Protein AF-A0A848B2A8-F1 (afdb_monomer)

Organism: NCBI:txid172901

pLDDT: mean 92.12, std 5.04, range [66.31, 96.88]

Secondary structure (DSSP, 8-state):
-PPEEEEEEEEEE-TT---EEEEEEEEEESSS-HHHHHHHHHHHSTTSEEEEEEEEE-

Radius of gyration: 11.75 Å; Cα contacts (8 Å, |Δi|>4): 108; chains: 1; bounding box: 26×15×37 Å

Nearest PDB structures (foldseek):
  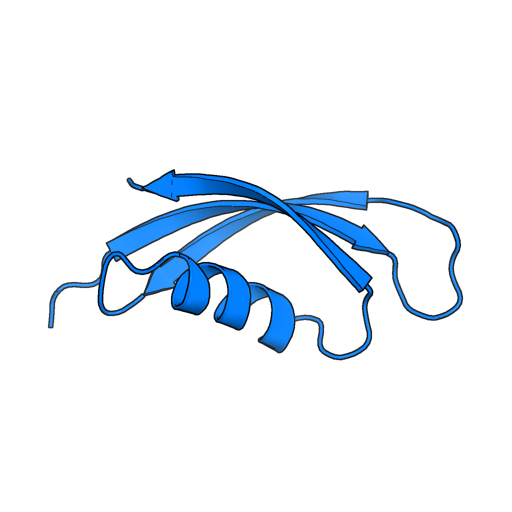2qsd-assembly2_G  TM=7.227E-01  e=6.083E-01  Idiomarina loihiensis
  2qsd-assembly1_A  TM=7.212E-01  e=8.765E-01  Idiomarina loihiensis
  2qsd-assembly3_D  TM=7.182E-01  e=9.900E-01  Idiomarina loihiensis
  2qsd-assembly3_E  TM=7.200E-01  e=1.516E+00  Idiomarina loihiensis
  8v87-assembly1_S  TM=6.385E-01  e=2.321E+00  Saccharomyces cerevisiae BY4741

Sequence (58 aa):
MAQYQALVEYKRIAKGTTSVHNMKEFVYVGMKNVQLAKGKIKSKYPNDKIMFVNVTWK

Structure (mmCIF, N/CA/C/O backbone):
data_AF-A0A848B2A8-F1
#
_entry.id   AF-A0A848B2A8-F1
#
loop_
_atom_site.group_PDB
_atom_site.id
_atom_site.type_symbol
_atom_site.label_atom_id
_atom_site.label_alt_id
_atom_site.label_comp_id
_atom_site.label_asym_id
_atom_site.label_entity_id
_atom_site.label_seq_id
_atom_site.pdbx_PDB_ins_code
_atom_site.Cartn_x
_atom_site.Cartn_y
_atom_site.Cartn_z
_atom_site.occupancy
_atom_site.B_iso_or_equiv
_atom_site.auth_seq_id
_atom_site.auth_comp_id
_atom_site.auth_asym_id
_atom_site.auth_atom_id
_atom_site.pdbx_PDB_model_num
ATOM 1 N N . MET A 1 1 ? 6.650 -7.395 -20.964 1.00 66.31 1 MET A N 1
ATOM 2 C CA . MET A 1 1 ? 6.084 -6.108 -20.495 1.00 66.31 1 MET A CA 1
ATOM 3 C C . MET A 1 1 ? 6.882 -5.664 -19.283 1.00 66.31 1 MET A C 1
ATOM 5 O O . MET A 1 1 ? 7.085 -6.488 -18.400 1.00 66.31 1 MET A O 1
ATOM 9 N N . ALA A 1 2 ? 7.386 -4.429 -19.259 1.00 79.94 2 ALA A N 1
ATOM 10 C CA . ALA A 1 2 ? 8.156 -3.932 -18.119 1.00 79.94 2 ALA A CA 1
ATOM 11 C C . ALA A 1 2 ? 7.278 -3.915 -16.856 1.00 79.94 2 ALA A C 1
ATOM 13 O O . ALA A 1 2 ? 6.132 -3.468 -16.901 1.00 79.94 2 ALA A O 1
ATOM 14 N N . GLN A 1 3 ? 7.798 -4.428 -15.742 1.00 84.62 3 GLN A N 1
ATOM 15 C CA . GLN A 1 3 ? 7.160 -4.297 -14.437 1.00 84.62 3 GLN A CA 1
ATOM 16 C C . GLN A 1 3 ? 7.898 -3.225 -13.645 1.00 84.62 3 GLN A C 1
ATOM 18 O O . GLN A 1 3 ? 9.119 -3.261 -13.529 1.00 84.62 3 GLN A O 1
ATOM 23 N N . TYR A 1 4 ? 7.146 -2.274 -13.106 1.00 91.38 4 TYR A N 1
ATOM 24 C CA . TYR A 1 4 ? 7.666 -1.210 -12.260 1.00 91.38 4 TYR A CA 1
ATOM 25 C C . TYR A 1 4 ? 7.401 -1.559 -10.808 1.00 91.38 4 TYR A C 1
ATOM 27 O O . TYR A 1 4 ? 6.278 -1.926 -10.450 1.00 91.38 4 TYR A O 1
ATOM 35 N N . GLN A 1 5 ? 8.429 -1.425 -9.977 1.00 93.06 5 GLN A N 1
ATOM 36 C CA . GLN A 1 5 ? 8.320 -1.628 -8.545 1.00 93.06 5 GLN A CA 1
ATOM 37 C C . GLN A 1 5 ? 8.003 -0.291 -7.865 1.00 93.06 5 GLN A C 1
ATOM 39 O O . GLN A 1 5 ? 8.648 0.727 -8.114 1.00 93.06 5 GLN A O 1
ATOM 44 N N . ALA A 1 6 ? 7.005 -0.286 -6.988 1.00 94.62 6 ALA A N 1
ATOM 45 C CA . ALA A 1 6 ? 6.702 0.831 -6.106 1.00 94.62 6 ALA A CA 1
ATOM 46 C C . ALA A 1 6 ? 6.721 0.366 -4.655 1.00 94.62 6 ALA A C 1
ATOM 48 O O . ALA A 1 6 ? 6.107 -0.636 -4.305 1.00 94.62 6 ALA A O 1
ATOM 49 N N . LEU A 1 7 ? 7.391 1.123 -3.801 1.00 96.06 7 LEU A N 1
ATOM 50 C CA . LEU A 1 7 ? 7.294 1.025 -2.357 1.00 96.06 7 LEU A CA 1
ATOM 51 C C . LEU A 1 7 ? 6.119 1.886 -1.889 1.00 96.06 7 LEU A C 1
ATOM 53 O O . LEU A 1 7 ? 6.142 3.105 -2.049 1.00 96.06 7 LEU A O 1
ATOM 57 N N . VAL A 1 8 ? 5.093 1.256 -1.329 1.00 96.06 8 VAL A N 1
ATOM 58 C CA . VAL A 1 8 ? 3.881 1.921 -0.847 1.00 96.06 8 VAL A CA 1
ATOM 59 C C . VAL A 1 8 ? 3.856 1.882 0.672 1.00 96.06 8 VAL A C 1
ATOM 61 O O . VAL A 1 8 ? 3.845 0.814 1.282 1.00 96.06 8 VAL A O 1
ATOM 64 N N . GLU A 1 9 ? 3.808 3.059 1.277 1.00 96.88 9 GLU A N 1
ATOM 65 C CA . GLU A 1 9 ? 3.655 3.253 2.714 1.00 96.88 9 GLU A CA 1
ATOM 66 C C . GLU A 1 9 ? 2.216 3.683 2.998 1.00 96.88 9 GLU A C 1
ATOM 68 O O . GLU A 1 9 ? 1.688 4.612 2.377 1.00 96.88 9 GLU A O 1
ATOM 73 N N . TYR A 1 10 ? 1.546 2.984 3.908 1.00 96.38 10 TYR A N 1
ATOM 74 C CA . TYR A 1 10 ? 0.139 3.217 4.218 1.00 96.38 10 TYR A CA 1
ATOM 75 C C . TYR A 1 10 ? -0.180 2.841 5.660 1.00 96.38 10 TYR A C 1
ATOM 77 O O . TYR A 1 10 ? 0.478 2.007 6.267 1.00 96.38 10 TYR A O 1
ATOM 85 N N . LYS A 1 11 ? -1.226 3.444 6.212 1.00 95.44 11 LYS A N 1
ATOM 86 C CA . LYS A 1 11 ? -1.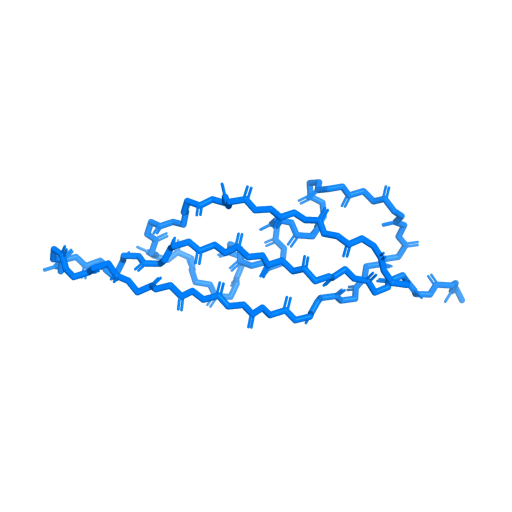828 3.029 7.473 1.00 95.44 11 LYS A CA 1
ATOM 87 C C . LYS A 1 11 ? -3.019 2.130 7.179 1.00 95.44 11 LYS A C 1
ATOM 89 O O . LYS A 1 11 ? -3.862 2.477 6.350 1.00 95.44 11 LYS A O 1
ATOM 94 N N . ARG A 1 12 ? -3.079 0.980 7.841 1.00 94.69 12 ARG A N 1
ATOM 95 C CA . ARG A 1 12 ? -4.169 0.007 7.751 1.00 94.69 12 ARG A CA 1
ATOM 96 C C . ARG A 1 12 ? -4.968 0.028 9.046 1.00 94.69 12 ARG A C 1
ATOM 98 O O . ARG A 1 12 ? -4.388 -0.066 10.124 1.00 94.69 12 ARG A O 1
ATOM 105 N N . ILE A 1 13 ? -6.285 0.119 8.921 1.00 93.50 13 ILE A N 1
ATOM 106 C CA . ILE A 1 13 ? -7.231 0.014 10.033 1.00 93.50 13 ILE A CA 1
ATOM 107 C C . ILE A 1 13 ? -8.181 -1.127 9.686 1.00 93.50 13 ILE A C 1
ATOM 109 O O . ILE A 1 13 ? -8.939 -1.021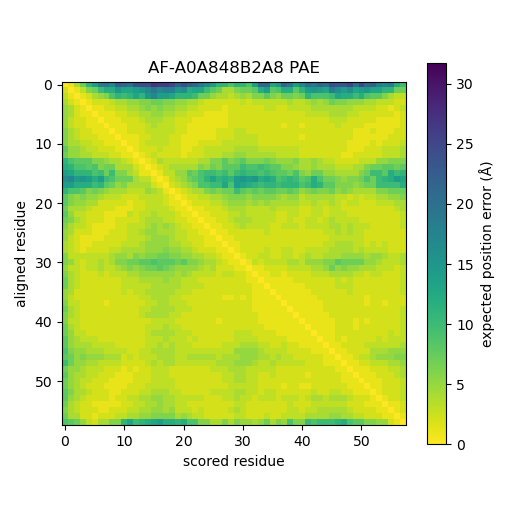 8.715 1.00 93.50 13 ILE A O 1
ATOM 113 N N . ALA A 1 14 ? -8.098 -2.229 10.429 1.00 89.44 14 ALA A N 1
ATOM 114 C CA . ALA A 1 14 ? -8.933 -3.394 10.166 1.00 89.44 14 ALA A CA 1
ATOM 115 C C . ALA A 1 14 ? -10.393 -3.097 10.526 1.00 89.44 14 ALA A C 1
ATOM 117 O O . ALA A 1 14 ? -10.671 -2.388 11.500 1.00 89.44 14 ALA A O 1
ATOM 118 N N . LYS A 1 15 ? -11.337 -3.632 9.746 1.00 86.69 15 LYS A N 1
ATOM 119 C CA . LYS A 1 15 ? -12.771 -3.411 9.983 1.00 86.69 15 LYS A CA 1
ATOM 120 C C . LYS A 1 15 ? -13.166 -3.796 11.413 1.00 86.69 15 LYS A C 1
ATOM 122 O O . LYS A 1 15 ? -12.869 -4.896 11.863 1.00 86.69 15 LYS A O 1
ATOM 127 N N . GLY A 1 16 ? -13.862 -2.895 12.108 1.00 82.44 16 GLY A N 1
ATOM 128 C CA . GLY A 1 16 ? -14.308 -3.117 13.489 1.00 82.44 16 GLY A CA 1
ATOM 129 C C . GLY A 1 16 ? -13.222 -2.914 14.550 1.00 82.44 16 GLY A C 1
ATOM 130 O O . GLY A 1 16 ? -13.493 -3.121 15.726 1.00 82.44 16 GLY A O 1
ATOM 131 N N . THR A 1 17 ? -12.020 -2.480 14.159 1.00 83.88 17 THR A N 1
ATOM 132 C CA . THR A 1 17 ? -10.942 -2.126 15.091 1.00 83.88 17 THR A CA 1
ATOM 133 C C . THR A 1 17 ? -10.600 -0.645 14.992 1.00 83.88 17 THR A C 1
ATOM 135 O O . THR A 1 17 ? -10.687 -0.041 13.922 1.00 83.88 17 THR A O 1
ATOM 138 N N . THR A 1 18 ? -10.180 -0.057 16.110 1.00 84.44 18 THR A N 1
ATOM 139 C CA . THR A 1 18 ? -9.661 1.322 16.164 1.00 84.44 18 THR A CA 1
ATOM 140 C C . THR A 1 18 ? -8.138 1.366 16.001 1.00 84.44 18 THR A C 1
ATOM 142 O O . THR A 1 18 ? -7.554 2.440 15.871 1.00 84.44 18 THR A O 1
ATOM 145 N N . SER A 1 19 ? -7.484 0.202 16.005 1.00 86.88 19 SER A N 1
ATOM 146 C CA . SER A 1 19 ? -6.032 0.075 15.917 1.00 86.88 19 SER A CA 1
ATOM 147 C C . SER A 1 19 ? -5.525 0.453 14.530 1.00 86.88 19 SER A C 1
ATOM 149 O O . SER A 1 19 ? -5.987 -0.055 13.507 1.00 86.88 19 SER A O 1
ATOM 151 N N . VAL A 1 20 ? -4.541 1.350 14.504 1.00 92.31 20 VAL A N 1
ATOM 152 C CA . VAL A 1 20 ? -3.907 1.834 13.279 1.00 92.31 20 VAL A CA 1
ATOM 153 C C . VAL A 1 20 ? -2.533 1.191 13.147 1.00 92.31 20 VAL A C 1
ATOM 155 O O . VAL A 1 20 ? -1.658 1.409 13.981 1.00 92.31 20 VAL A O 1
ATOM 158 N N . HIS A 1 21 ? -2.320 0.436 12.072 1.00 92.62 21 HIS A N 1
ATOM 159 C CA . HIS A 1 21 ? -1.043 -0.213 11.787 1.00 92.62 21 HIS A CA 1
ATOM 160 C C . HIS A 1 21 ? -0.309 0.521 10.667 1.00 92.62 21 HIS A C 1
ATOM 162 O O . HIS A 1 21 ? -0.863 0.710 9.583 1.00 92.62 21 HIS A O 1
ATOM 168 N N . ASN A 1 22 ? 0.942 0.916 10.908 1.00 95.38 22 ASN A N 1
ATOM 169 C CA . ASN A 1 22 ? 1.815 1.447 9.863 1.00 95.38 22 ASN A CA 1
ATOM 170 C C . ASN A 1 22 ? 2.355 0.282 9.025 1.00 95.38 22 ASN A C 1
ATOM 172 O O . ASN A 1 22 ? 2.993 -0.623 9.555 1.00 95.38 22 ASN A O 1
ATOM 176 N N . 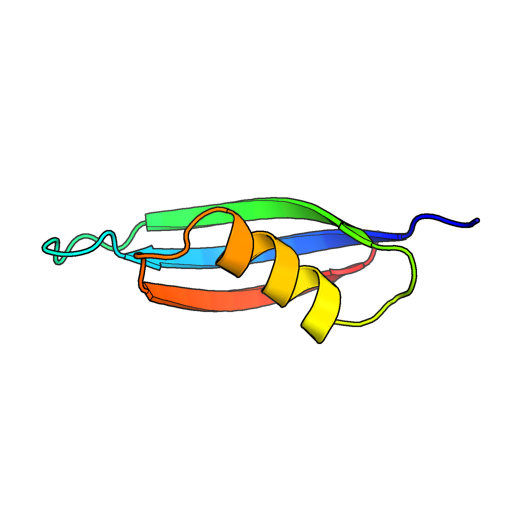MET A 1 23 ? 2.097 0.316 7.724 1.00 95.69 23 MET A N 1
ATOM 177 C CA . MET A 1 23 ? 2.444 -0.727 6.768 1.00 95.69 23 MET A CA 1
ATOM 178 C C . MET A 1 23 ? 3.339 -0.158 5.671 1.00 95.69 23 MET A C 1
ATOM 180 O O . MET A 1 23 ? 3.221 1.005 5.274 1.00 95.69 23 MET A O 1
ATOM 184 N N . LYS A 1 24 ? 4.221 -1.009 5.153 1.00 95.56 24 LYS A N 1
ATOM 185 C CA . LYS A 1 24 ? 5.140 -0.687 4.066 1.00 95.56 24 LYS A CA 1
ATOM 186 C C . LYS A 1 24 ? 5.309 -1.916 3.188 1.00 95.56 24 LYS A C 1
ATOM 188 O O . LYS A 1 24 ? 5.694 -2.970 3.681 1.00 95.56 24 LYS A O 1
ATOM 193 N N . GLU A 1 25 ? 4.981 -1.797 1.907 1.00 94.19 25 GLU A N 1
ATOM 194 C CA . GLU A 1 25 ? 4.915 -2.946 1.004 1.00 94.19 25 GLU A CA 1
ATOM 195 C C . GLU A 1 25 ? 5.406 -2.589 -0.400 1.00 94.19 25 GLU A C 1
ATOM 197 O O . GLU A 1 25 ? 5.132 -1.500 -0.903 1.00 94.19 25 GLU A O 1
ATOM 202 N N . PHE A 1 26 ? 6.121 -3.512 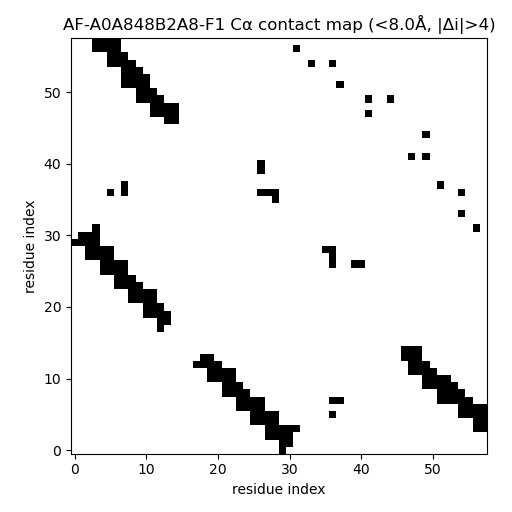-1.045 1.00 94.62 26 PHE A N 1
ATOM 203 C CA . PHE A 1 26 ? 6.481 -3.381 -2.454 1.00 94.62 26 PHE A CA 1
ATOM 204 C C . PHE A 1 26 ? 5.369 -3.944 -3.338 1.00 94.62 26 PHE A C 1
ATOM 206 O O . PHE A 1 26 ? 4.931 -5.077 -3.153 1.00 94.62 26 PHE A O 1
ATOM 213 N N . VAL A 1 27 ? 4.943 -3.174 -4.335 1.00 94.31 27 VAL A N 1
ATOM 214 C CA . VAL A 1 27 ? 3.972 -3.595 -5.345 1.00 94.31 27 VAL A CA 1
ATOM 215 C C . VAL A 1 27 ? 4.571 -3.478 -6.737 1.00 94.31 27 VAL A C 1
ATOM 217 O O . VAL A 1 27 ? 5.268 -2.517 -7.052 1.00 94.31 27 VAL A O 1
ATOM 220 N N . TYR A 1 28 ? 4.258 -4.453 -7.584 1.00 93.56 28 TYR A N 1
ATOM 221 C CA . TYR A 1 28 ? 4.662 -4.459 -8.987 1.00 93.56 28 TYR A CA 1
ATOM 222 C C . TYR A 1 28 ? 3.470 -4.118 -9.872 1.00 93.56 28 TYR A C 1
ATOM 224 O O . TYR A 1 28 ? 2.407 -4.739 -9.754 1.00 93.56 28 TYR A O 1
ATOM 232 N N . VAL A 1 29 ? 3.632 -3.145 -10.761 1.00 92.31 29 VAL A N 1
ATOM 233 C CA . VAL A 1 29 ? 2.588 -2.672 -11.680 1.00 92.31 29 VAL A CA 1
ATOM 234 C C . VAL A 1 29 ? 3.136 -2.552 -13.100 1.00 92.31 29 VAL A C 1
ATOM 236 O O . VAL A 1 29 ? 4.322 -2.313 -13.295 1.00 92.31 29 VAL A O 1
ATOM 239 N N . GLY A 1 30 ? 2.276 -2.723 -14.106 1.00 91.50 30 GLY A N 1
ATOM 240 C CA . GLY A 1 30 ? 2.686 -2.686 -15.518 1.00 91.50 30 GLY A CA 1
ATOM 241 C C . GLY A 1 30 ? 3.047 -1.292 -16.049 1.00 91.50 30 GLY A C 1
ATOM 242 O O . GLY A 1 30 ? 3.564 -1.175 -17.151 1.00 91.50 30 GLY A O 1
ATOM 243 N N . MET A 1 31 ? 2.783 -0.233 -15.279 1.00 91.81 31 MET A N 1
ATOM 244 C CA . MET A 1 31 ? 3.138 1.153 -15.605 1.00 91.81 31 MET A CA 1
ATOM 245 C C . MET A 1 31 ? 3.360 1.962 -14.324 1.00 91.81 31 MET A C 1
ATOM 247 O O . MET A 1 31 ? 2.751 1.645 -13.299 1.00 91.81 31 MET A O 1
ATOM 251 N N . LYS A 1 32 ? 4.176 3.026 -14.379 1.00 90.69 32 LYS A N 1
ATOM 252 C CA . LYS A 1 32 ? 4.380 3.966 -13.259 1.00 90.69 32 LYS A CA 1
ATOM 253 C C . LYS A 1 32 ? 3.128 4.812 -12.990 1.00 90.69 32 LYS A C 1
ATOM 255 O O . LYS A 1 32 ? 3.093 6.007 -13.257 1.00 90.69 32 LYS A O 1
ATOM 260 N N . ASN A 1 33 ? 2.082 4.181 -12.464 1.00 93.06 33 ASN A N 1
ATOM 261 C CA . ASN A 1 33 ? 0.822 4.818 -12.112 1.00 93.06 33 ASN A CA 1
ATOM 262 C C . ASN A 1 33 ? 0.501 4.595 -10.628 1.00 93.06 33 ASN A C 1
ATOM 264 O O . ASN A 1 33 ? 0.345 3.466 -10.156 1.00 93.06 33 ASN A O 1
ATOM 268 N N . VAL A 1 34 ? 0.367 5.700 -9.892 1.00 93.19 34 VAL A N 1
ATOM 269 C CA . VAL A 1 34 ? 0.093 5.700 -8.449 1.00 93.19 34 VAL A CA 1
ATOM 270 C C . VAL A 1 34 ? -1.252 5.043 -8.126 1.00 93.19 34 VAL A C 1
ATOM 272 O O . VAL A 1 34 ? -1.366 4.357 -7.111 1.00 93.19 34 VAL A O 1
ATOM 275 N N . GLN A 1 35 ? -2.269 5.207 -8.975 1.00 94.06 35 GLN A N 1
ATOM 276 C CA . GLN A 1 35 ? -3.579 4.592 -8.759 1.00 94.06 35 GLN A CA 1
ATOM 277 C C . GLN A 1 35 ? -3.514 3.068 -8.861 1.00 94.06 35 GLN A C 1
ATOM 279 O O . GLN A 1 35 ? -4.147 2.394 -8.054 1.00 94.06 35 GLN A O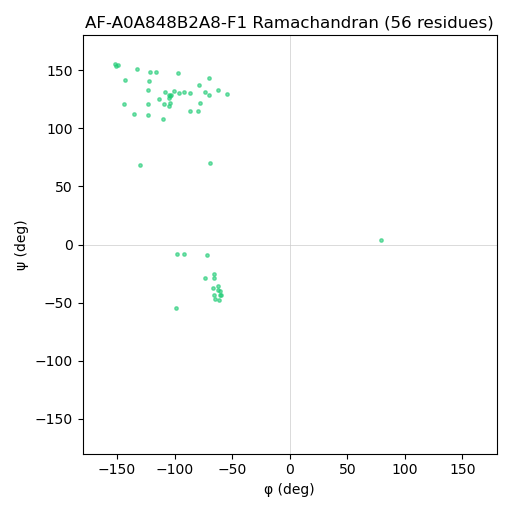 1
ATOM 284 N N . LEU A 1 36 ? -2.702 2.519 -9.771 1.00 94.00 36 LEU A N 1
ATOM 285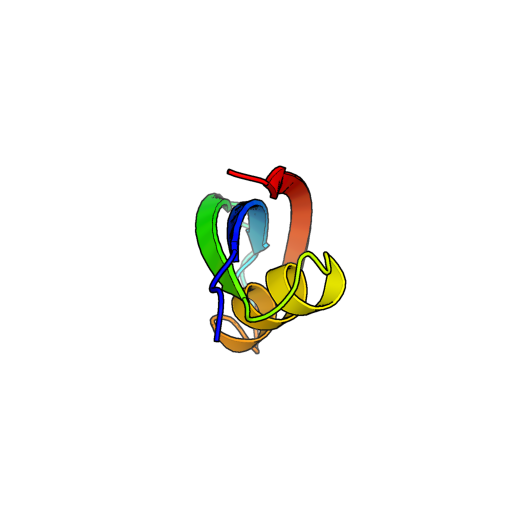 C CA . LEU A 1 36 ? -2.498 1.070 -9.855 1.00 94.00 36 LEU A CA 1
ATOM 286 C C . LEU A 1 36 ? -1.802 0.522 -8.607 1.00 94.00 36 LEU A C 1
ATOM 288 O O . LEU A 1 36 ? -2.226 -0.498 -8.065 1.00 94.00 36 LEU A O 1
ATOM 292 N N . ALA A 1 37 ? -0.767 1.214 -8.121 1.00 94.56 37 ALA A N 1
ATOM 293 C CA . ALA A 1 37 ? -0.056 0.821 -6.906 1.00 94.56 37 ALA A CA 1
ATOM 294 C C . ALA A 1 37 ? -0.992 0.839 -5.682 1.00 94.56 37 ALA A C 1
ATOM 296 O O . ALA A 1 37 ? -1.083 -0.144 -4.945 1.00 94.56 37 ALA A O 1
ATOM 297 N N . LYS A 1 38 ? -1.765 1.921 -5.515 1.00 94.81 38 LYS A N 1
ATOM 298 C CA . LYS A 1 38 ? -2.789 2.034 -4.463 1.00 94.81 38 LYS A CA 1
ATOM 299 C C . LYS A 1 38 ? -3.895 0.985 -4.621 1.00 94.81 38 LYS A C 1
ATOM 301 O O . LYS A 1 38 ? -4.344 0.418 -3.628 1.00 94.81 38 LYS A O 1
ATOM 306 N N . GLY A 1 39 ? -4.315 0.709 -5.854 1.00 95.31 39 GLY A N 1
ATOM 307 C CA . GLY A 1 39 ? -5.328 -0.289 -6.189 1.00 95.31 39 GLY A CA 1
ATOM 308 C C . GLY A 1 39 ? -4.923 -1.697 -5.760 1.00 95.31 39 GLY A C 1
ATOM 309 O O . GLY A 1 39 ? -5.724 -2.385 -5.133 1.00 95.31 39 GLY A O 1
ATOM 310 N N . LYS A 1 40 ? -3.660 -2.091 -5.984 1.00 94.62 40 LYS A N 1
ATOM 311 C CA . LYS A 1 40 ? -3.141 -3.381 -5.501 1.00 94.62 40 LYS A CA 1
ATOM 312 C C . LYS A 1 40 ? -3.224 -3.519 -3.981 1.00 94.62 40 LYS A C 1
ATOM 314 O O . LYS A 1 40 ? -3.671 -4.555 -3.499 1.00 94.62 40 LYS A O 1
ATOM 319 N N . ILE A 1 41 ? -2.869 -2.472 -3.231 1.00 95.50 41 ILE A N 1
ATOM 320 C CA . ILE A 1 41 ? -2.985 -2.489 -1.763 1.00 95.50 41 ILE A CA 1
ATOM 321 C C . ILE A 1 41 ? -4.449 -2.595 -1.322 1.00 95.50 41 ILE A C 1
ATOM 323 O O . ILE A 1 41 ? -4.770 -3.4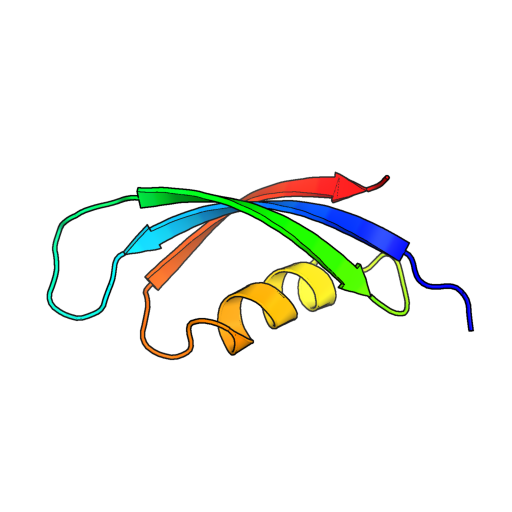31 -0.482 1.00 95.50 41 ILE A O 1
ATOM 327 N N . LYS A 1 42 ? -5.355 -1.798 -1.905 1.00 94.56 42 LYS A N 1
ATOM 328 C CA . LYS A 1 42 ? -6.790 -1.878 -1.578 1.00 94.56 42 LYS A CA 1
ATOM 329 C C . LYS A 1 42 ? -7.377 -3.255 -1.893 1.00 94.56 42 LYS A C 1
ATOM 331 O O . LYS A 1 42 ? -8.148 -3.775 -1.099 1.00 94.56 42 LYS A O 1
ATOM 336 N N . SER A 1 43 ? -6.982 -3.865 -3.011 1.00 94.25 43 SER A N 1
ATOM 337 C CA . SER A 1 43 ? -7.444 -5.203 -3.396 1.00 94.25 43 SER A CA 1
ATOM 338 C C . SER A 1 43 ? -6.970 -6.297 -2.437 1.00 94.25 43 SER A C 1
ATOM 340 O O . SER A 1 43 ? -7.654 -7.305 -2.299 1.00 94.25 43 SER A O 1
ATOM 342 N N . LYS A 1 44 ? -5.816 -6.115 -1.781 1.00 93.56 44 LYS A N 1
ATOM 343 C CA . LYS A 1 44 ? -5.299 -7.046 -0.768 1.00 93.56 44 LYS A CA 1
ATOM 344 C C . LYS A 1 44 ? -6.078 -6.964 0.550 1.00 93.56 44 LYS A C 1
ATOM 346 O O . LYS A 1 44 ? -6.189 -7.962 1.253 1.00 93.56 44 LYS A O 1
ATOM 351 N N . TYR A 1 45 ? -6.637 -5.794 0.863 1.00 92.00 45 TYR A N 1
ATOM 352 C CA . TYR A 1 45 ? -7.397 -5.539 2.089 1.00 92.00 45 TYR A CA 1
ATOM 353 C C . TYR A 1 45 ? -8.749 -4.874 1.779 1.00 92.00 45 TYR A C 1
ATOM 355 O O . TYR A 1 45 ? -8.956 -3.705 2.112 1.00 92.00 45 TYR A O 1
ATOM 363 N N . PRO A 1 46 ? -9.688 -5.593 1.141 1.00 90.19 46 PRO A N 1
ATOM 364 C CA . PRO A 1 46 ? -10.913 -4.999 0.599 1.00 90.19 46 PRO A CA 1
ATOM 365 C C . PRO A 1 46 ? -11.858 -4.433 1.670 1.00 90.19 46 PRO A C 1
ATOM 367 O O . PRO A 1 46 ? -12.637 -3.529 1.385 1.00 90.19 46 PRO A O 1
ATOM 370 N N . ASN A 1 47 ? -11.784 -4.948 2.899 1.00 92.38 47 ASN A N 1
ATOM 371 C CA . ASN A 1 47 ? -12.640 -4.537 4.015 1.00 92.38 47 ASN A CA 1
ATOM 372 C C . ASN A 1 47 ? -11.981 -3.516 4.949 1.00 92.38 47 ASN A C 1
ATOM 374 O O . ASN A 1 47 ? -12.649 -2.994 5.842 1.00 92.38 47 ASN A O 1
ATOM 378 N N . ASP A 1 48 ? -10.693 -3.235 4.762 1.00 92.50 48 ASP A N 1
ATOM 379 C CA . ASP A 1 48 ? -9.940 -2.398 5.685 1.00 92.50 48 ASP A CA 1
ATOM 380 C C . ASP A 1 48 ? -9.872 -0.964 5.184 1.00 92.50 48 ASP A C 1
ATOM 382 O O . ASP A 1 48 ? -9.787 -0.681 3.985 1.00 92.50 48 ASP A O 1
ATOM 386 N N . LYS A 1 49 ? -9.848 -0.021 6.123 1.00 93.38 49 LYS A N 1
ATOM 387 C CA . LYS A 1 49 ? -9.611 1.374 5.781 1.00 93.38 49 LYS A CA 1
ATOM 388 C C . LYS A 1 49 ? -8.111 1.575 5.587 1.00 93.38 49 LYS A C 1
ATOM 390 O O . LYS A 1 49 ? -7.324 1.455 6.525 1.00 93.38 49 LYS A O 1
ATOM 395 N N . ILE A 1 50 ? -7.731 1.892 4.352 1.00 95.06 50 ILE A N 1
ATOM 396 C CA . ILE A 1 50 ? -6.346 2.154 3.954 1.00 95.06 50 ILE A CA 1
ATOM 397 C C . ILE A 1 50 ? -6.129 3.658 3.775 1.00 95.06 50 ILE A C 1
ATOM 399 O O . ILE A 1 50 ? -6.774 4.289 2.936 1.00 95.06 50 ILE A O 1
ATOM 403 N N . MET A 1 51 ? -5.187 4.229 4.524 1.00 94.75 51 MET A N 1
ATOM 404 C CA . MET A 1 51 ? -4.740 5.616 4.374 1.00 94.75 51 MET A CA 1
ATOM 405 C C . MET A 1 51 ? -3.321 5.636 3.812 1.00 94.75 51 MET A C 1
ATOM 407 O O . MET A 1 51 ? -2.367 5.286 4.499 1.00 94.75 51 MET A O 1
ATOM 411 N N . PHE A 1 52 ? -3.168 6.032 2.553 1.00 95.12 52 PHE A N 1
ATOM 412 C CA . PHE A 1 52 ? -1.859 6.080 1.903 1.00 95.12 52 PHE A CA 1
ATOM 413 C C . PHE A 1 52 ? -1.033 7.258 2.413 1.00 95.12 52 PHE A C 1
A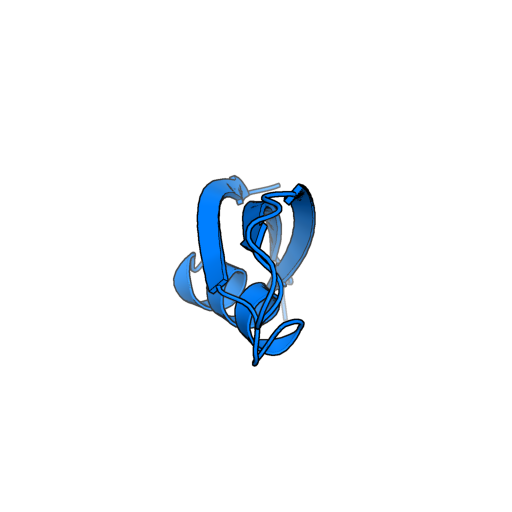TOM 415 O O . PHE A 1 52 ? -1.529 8.380 2.438 1.00 95.12 52 PHE A O 1
ATOM 422 N N . VAL A 1 53 ? 0.219 6.988 2.777 1.00 95.31 53 VAL A N 1
ATOM 423 C CA . VAL A 1 53 ? 1.183 7.989 3.246 1.00 95.31 53 VAL A CA 1
ATOM 424 C C . VAL A 1 53 ? 2.108 8.382 2.102 1.00 95.31 53 VAL A C 1
ATOM 426 O O . VAL A 1 53 ? 2.185 9.557 1.760 1.00 95.31 53 VAL A O 1
ATOM 429 N N . ASN A 1 54 ? 2.760 7.404 1.468 1.00 94.88 54 ASN A N 1
ATOM 430 C CA . ASN A 1 54 ? 3.725 7.667 0.405 1.00 94.88 54 ASN A CA 1
ATOM 431 C C . ASN A 1 54 ? 3.771 6.538 -0.639 1.00 94.88 54 ASN A C 1
ATOM 433 O O . ASN A 1 54 ? 3.441 5.387 -0.348 1.00 94.88 54 ASN A O 1
ATOM 437 N N . VAL A 1 55 ? 4.175 6.877 -1.864 1.00 94.56 55 VAL A N 1
ATOM 438 C CA . VAL A 1 55 ? 4.434 5.929 -2.955 1.00 94.56 55 VAL A CA 1
ATOM 439 C C . VAL A 1 55 ? 5.741 6.322 -3.636 1.00 94.56 55 VAL A C 1
ATOM 441 O O . VAL A 1 55 ? 5.801 7.344 -4.314 1.00 94.56 55 VAL A O 1
ATOM 444 N N . THR A 1 56 ? 6.765 5.484 -3.497 1.00 95.19 56 THR A N 1
ATOM 445 C CA . THR A 1 56 ? 8.100 5.716 -4.062 1.00 95.19 56 THR A CA 1
ATOM 446 C C . THR A 1 56 ? 8.401 4.679 -5.135 1.00 95.19 56 THR A C 1
ATOM 448 O O . THR A 1 56 ? 8.343 3.482 -4.867 1.00 95.19 56 THR A O 1
ATOM 451 N N . TRP A 1 57 ? 8.750 5.114 -6.343 1.00 93.06 57 TRP A N 1
ATOM 452 C CA . TRP A 1 57 ? 9.157 4.212 -7.427 1.00 93.06 57 TRP A CA 1
ATOM 453 C C . TRP A 1 57 ? 10.609 3.763 -7.246 1.00 93.06 57 TRP A C 1
ATOM 455 O O . TRP A 1 57 ? 11.463 4.585 -6.916 1.00 93.06 57 TRP A O 1
ATOM 465 N N . LYS A 1 58 ? 10.867 2.474 -7.465 1.00 85.88 58 LYS A N 1
ATOM 466 C CA . LYS A 1 58 ? 12.198 1.860 -7.475 1.00 85.88 58 LYS A CA 1
ATOM 467 C C . LYS A 1 58 ? 12.564 1.401 -8.881 1.00 85.88 58 LYS A C 1
ATOM 469 O O . LYS A 1 58 ? 11.634 1.081 -9.661 1.00 85.88 58 LYS A O 1
#

Foldseek 3Di:
DDKWKKWWWKWKAAPPGPDIDTDIDIDIDPDPDPVVVVVVVCVVRVRIDIGTDDIGTD

Solvent-accessible surface area (backbone atoms only — not comparable to full-atom values): 3460 Å² total; per-residue (Å²): 129,68,71,37,42,30,43,38,32,30,36,41,25,51,70,98,50,89,58,76,41,86,44,74,45,80,42,78,34,79,55,100,42,69,66,59,53,53,45,55,56,44,68,75,40,76,74,38,53,73,46,80,74,48,76,44,80,103

Mean predicted aligned error: 3.64 Å